Protein AF-A0A2E0XBC1-F1 (afdb_monomer_lite)

Foldseek 3Di:
DDDDDPVVVVVVVVVVVVVVVVVVVVVVVVVLVVVLVVLQVLLVVLVVLLVCVVVDLCADPVRHHPPVVVVVSVVSNVVSVVSNVVSVVSVVVVD

Radius of gyration: 25.31 Å; chains: 1; bounding box: 46×30×75 Å

Secondary structure (DSSP, 8-state):
-PPPPPHHHHHHHHHHHHHHHHHHHHHHHHHHHHHHHHHHHHHHHHHHHHHHGGGS--B-TTSSB-HHHHHHHHHHHHHHHHHHHHHHHHHHTT-

pLDDT: mean 73.15, std 7.99, range [43.66, 83.88]

Structure (mmCIF, N/CA/C/O backbone):
data_AF-A0A2E0XBC1-F1
#
_entry.id   AF-A0A2E0XBC1-F1
#
loop_
_atom_site.group_PDB
_atom_site.id
_atom_site.type_symbol
_atom_site.label_atom_id
_atom_site.label_alt_id
_atom_site.label_comp_id
_atom_site.label_asym_id
_atom_site.label_entity_id
_atom_site.label_seq_id
_atom_site.pdbx_PDB_ins_code
_atom_site.Cartn_x
_atom_site.Cartn_y
_atom_site.Cartn_z
_atom_site.occupancy
_atom_site.B_iso_or_equiv
_atom_site.auth_seq_id
_atom_site.auth_comp_id
_atom_site.auth_asym_id
_atom_site.auth_atom_id
_atom_site.pdbx_PDB_model_num
ATOM 1 N N . MET A 1 1 ? -9.125 -21.948 52.703 1.00 46.75 1 MET A N 1
ATOM 2 C CA . MET A 1 1 ? -10.521 -21.546 52.442 1.00 46.75 1 MET A CA 1
ATOM 3 C C . MET A 1 1 ? -10.466 -20.186 51.768 1.00 46.75 1 MET A C 1
ATOM 5 O O . MET A 1 1 ? -10.075 -19.230 52.423 1.00 46.75 1 MET A O 1
ATOM 9 N N . SER A 1 2 ? -10.708 -20.116 50.458 1.00 55.09 2 SER A N 1
ATOM 10 C CA . SER A 1 2 ? -10.693 -18.843 49.727 1.00 55.09 2 SER A CA 1
ATOM 11 C C . SER A 1 2 ? -12.028 -18.142 49.946 1.00 55.09 2 SER A C 1
ATOM 13 O O . SER A 1 2 ? -13.070 -18.711 49.627 1.00 55.09 2 SER A O 1
ATOM 15 N N . ASN A 1 3 ? -11.999 -16.944 50.532 1.00 54.88 3 ASN A N 1
ATOM 16 C CA . ASN A 1 3 ? -13.193 -16.116 50.677 1.00 54.88 3 ASN A CA 1
ATOM 17 C C . ASN A 1 3 ? -13.750 -15.782 49.282 1.00 54.88 3 ASN A C 1
ATOM 19 O O . ASN A 1 3 ? -12.984 -15.300 48.443 1.00 54.88 3 ASN A O 1
ATOM 23 N N . PRO A 1 4 ? -15.044 -16.024 49.011 1.00 60.47 4 PRO A N 1
ATOM 24 C CA . PRO A 1 4 ? -15.659 -15.585 47.769 1.00 60.47 4 PRO A CA 1
ATOM 25 C C . PRO A 1 4 ? -15.674 -14.053 47.727 1.00 60.47 4 PRO A C 1
ATOM 27 O O . PRO A 1 4 ? -16.027 -13.394 48.706 1.00 60.47 4 PRO A O 1
ATOM 30 N N . ILE A 1 5 ? -15.260 -13.489 46.592 1.00 58.94 5 ILE A N 1
ATOM 31 C CA . ILE A 1 5 ? -15.341 -12.049 46.340 1.00 58.94 5 ILE A CA 1
ATOM 32 C C . ILE A 1 5 ? -16.832 -11.667 46.359 1.00 58.94 5 ILE A C 1
ATOM 34 O O . ILE A 1 5 ? -17.618 -12.317 45.664 1.00 58.94 5 ILE A O 1
ATOM 38 N N . PRO A 1 6 ? -17.246 -10.653 47.142 1.00 62.62 6 PRO A N 1
ATOM 39 C CA . PRO A 1 6 ? -18.630 -10.199 47.172 1.00 62.62 6 PRO A CA 1
ATOM 40 C C . PRO A 1 6 ? -19.109 -9.817 45.762 1.00 62.62 6 PRO A C 1
ATOM 42 O O . PRO A 1 6 ? -18.360 -9.158 45.036 1.00 62.62 6 PRO A O 1
ATOM 45 N N . PRO A 1 7 ? -20.337 -10.183 45.359 1.00 63.12 7 PRO A N 1
ATOM 46 C CA . PRO A 1 7 ? -20.843 -9.951 44.003 1.00 63.12 7 PRO A CA 1
ATOM 47 C C . PRO A 1 7 ? -20.856 -8.466 43.597 1.00 63.12 7 PRO A C 1
ATOM 49 O O . PRO A 1 7 ? -20.663 -8.162 42.423 1.00 63.12 7 PRO A O 1
ATOM 52 N N . GLU A 1 8 ? -20.986 -7.538 44.554 1.00 62.75 8 GLU A N 1
ATOM 53 C CA . GLU A 1 8 ? -20.858 -6.091 44.308 1.00 62.75 8 GLU A CA 1
ATOM 54 C C . GLU A 1 8 ? -19.462 -5.688 43.813 1.00 62.75 8 GLU A C 1
ATOM 56 O O . GLU A 1 8 ? -19.346 -4.883 42.891 1.00 62.75 8 GLU A O 1
ATOM 61 N N . ASN A 1 9 ? -18.401 -6.298 44.348 1.00 65.69 9 ASN A N 1
ATOM 62 C CA . ASN A 1 9 ? -17.027 -6.009 43.931 1.00 65.69 9 ASN A CA 1
ATOM 63 C C . ASN A 1 9 ? -16.729 -6.579 42.537 1.00 65.69 9 ASN A C 1
ATOM 65 O O . ASN A 1 9 ? -15.946 -6.002 41.786 1.00 65.69 9 ASN A O 1
ATOM 69 N N . ALA A 1 10 ? -17.360 -7.700 42.175 1.00 68.06 10 ALA A N 1
ATOM 70 C CA . ALA A 1 10 ? -17.231 -8.289 40.844 1.00 68.06 10 ALA A CA 1
ATOM 71 C C . ALA A 1 10 ? -17.960 -7.456 39.775 1.00 68.06 10 ALA A C 1
ATOM 73 O O . ALA A 1 10 ? -17.417 -7.247 38.692 1.00 68.06 10 ALA A O 1
ATOM 74 N N . ALA A 1 11 ? -19.151 -6.937 40.092 1.00 71.19 11 ALA A N 1
ATOM 75 C CA . ALA A 1 11 ? -19.905 -6.055 39.201 1.00 71.19 11 ALA A CA 1
ATOM 76 C C . ALA A 1 11 ? -19.188 -4.711 38.982 1.00 71.19 11 ALA A C 1
ATOM 78 O O . ALA A 1 11 ? -19.032 -4.279 37.843 1.00 71.19 11 ALA A O 1
ATOM 79 N N . GLN A 1 12 ? -18.658 -4.098 40.046 1.00 76.44 12 GLN A N 1
ATOM 80 C CA . GLN A 1 12 ? -17.876 -2.858 39.944 1.00 76.44 12 GLN A CA 1
ATOM 81 C C . GLN A 1 12 ? -16.568 -3.044 39.162 1.00 76.44 12 GLN A C 1
ATOM 83 O O . GLN A 1 12 ? -16.192 -2.179 38.372 1.00 76.44 12 GLN A O 1
ATOM 88 N N . ALA A 1 13 ? -15.880 -4.177 39.340 1.00 75.75 13 ALA A N 1
ATOM 89 C CA . ALA A 1 13 ? -14.681 -4.496 38.567 1.00 75.75 13 ALA A CA 1
ATOM 90 C C . ALA A 1 13 ? -14.991 -4.721 37.076 1.00 75.75 13 ALA A C 1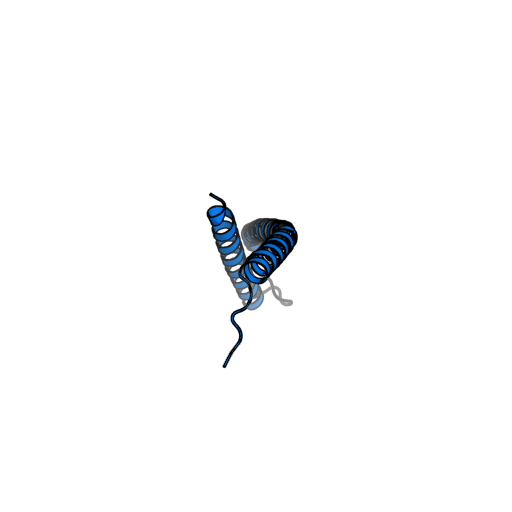
ATOM 92 O O . ALA A 1 13 ? -14.218 -4.295 36.218 1.00 75.75 13 ALA A O 1
ATOM 93 N N . ALA A 1 14 ? -16.125 -5.355 36.760 1.00 76.69 14 ALA A N 1
ATOM 94 C CA . ALA A 1 14 ? -16.579 -5.543 35.385 1.00 76.69 14 ALA A CA 1
ATOM 95 C C . ALA A 1 14 ? -16.952 -4.211 34.713 1.00 76.69 14 ALA A C 1
ATOM 97 O O . ALA A 1 14 ? -16.553 -3.982 33.573 1.00 76.69 14 ALA A O 1
ATOM 98 N N . ASP A 1 15 ? -17.636 -3.311 35.424 1.00 82.25 15 ASP A N 1
ATOM 99 C CA . ASP A 1 15 ? -17.962 -1.971 34.921 1.00 82.25 15 ASP A CA 1
ATOM 100 C C . ASP A 1 15 ? -16.708 -1.118 34.692 1.00 82.25 15 ASP A C 1
ATOM 102 O O . ASP A 1 15 ? -16.592 -0.453 33.662 1.00 82.25 15 ASP A O 1
ATOM 106 N N . ALA A 1 16 ? -15.731 -1.174 35.601 1.00 81.81 16 ALA A N 1
ATOM 107 C CA . ALA A 1 16 ? -14.454 -0.481 35.433 1.00 81.81 16 ALA A CA 1
ATOM 108 C C . ALA A 1 16 ? -13.675 -1.004 34.211 1.00 81.81 16 ALA A C 1
ATOM 110 O O . ALA A 1 16 ? -13.155 -0.213 33.421 1.00 81.81 16 ALA A O 1
ATOM 111 N N . LEU A 1 17 ? -13.648 -2.327 34.007 1.00 79.62 17 LEU A N 1
ATOM 112 C CA . LEU A 1 17 ? -13.032 -2.943 32.831 1.00 79.62 17 LEU A CA 1
ATOM 113 C C . LEU A 1 17 ? -13.767 -2.554 31.539 1.00 79.62 17 LEU A C 1
ATOM 115 O O . LEU A 1 17 ? -13.129 -2.231 30.539 1.00 79.62 17 LEU A O 1
ATOM 119 N N . ALA A 1 18 ? -15.103 -2.542 31.553 1.00 79.38 18 ALA A N 1
ATOM 120 C CA . ALA A 1 18 ? -15.910 -2.129 30.408 1.00 79.38 18 ALA A CA 1
ATOM 121 C C . ALA A 1 18 ? -15.670 -0.656 30.043 1.00 79.38 18 ALA A C 1
ATOM 123 O O . ALA A 1 18 ? -15.522 -0.331 28.864 1.00 79.38 18 ALA A O 1
ATOM 124 N N . GLN A 1 19 ? -15.568 0.230 31.037 1.00 83.38 19 GLN A N 1
ATOM 125 C CA . GLN A 1 19 ? -15.222 1.638 30.828 1.00 83.38 19 GLN A CA 1
ATOM 126 C C . GLN A 1 19 ? -13.810 1.800 30.261 1.00 83.38 19 GLN A C 1
ATOM 128 O O . GLN A 1 19 ? -13.629 2.556 29.305 1.00 83.38 19 GLN A O 1
ATOM 133 N N . GLN A 1 20 ? -12.833 1.051 30.777 1.00 83.00 20 GLN A N 1
ATOM 134 C CA . GLN A 1 20 ? -11.469 1.068 30.255 1.00 83.00 20 GLN A CA 1
ATOM 135 C C . GLN A 1 20 ? -11.424 0.609 28.788 1.00 83.00 20 GLN A C 1
ATOM 137 O O . GLN A 1 20 ? -10.869 1.309 27.943 1.00 83.00 20 GLN A O 1
ATOM 142 N N . LEU A 1 21 ? -12.090 -0.501 28.453 1.00 76.19 21 LEU A N 1
ATOM 143 C CA . LEU A 1 21 ? -12.179 -1.006 27.079 1.00 76.19 21 LEU A CA 1
ATOM 144 C C . LEU A 1 21 ? -12.901 -0.028 26.144 1.00 76.19 21 LEU A C 1
ATOM 146 O O . LEU A 1 21 ? -12.484 0.156 25.000 1.00 76.19 21 LEU A O 1
ATOM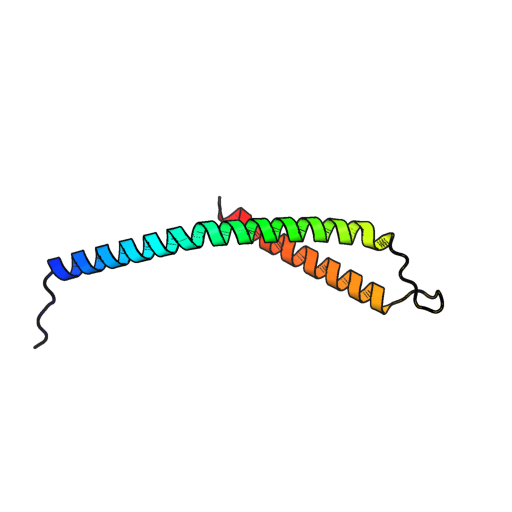 150 N N . LEU A 1 22 ? -13.965 0.632 26.610 1.00 79.69 22 LEU A N 1
ATOM 151 C CA . LEU A 1 22 ? -14.658 1.675 25.848 1.00 79.69 22 LEU A CA 1
ATOM 152 C C . LEU A 1 22 ? -13.749 2.879 25.584 1.00 79.69 22 LEU A C 1
ATOM 154 O O . LEU A 1 22 ? -13.768 3.431 24.481 1.00 79.69 22 LEU A O 1
ATOM 158 N N . GLN A 1 23 ? -12.930 3.266 26.560 1.00 79.50 23 GLN A N 1
ATOM 159 C CA . GLN A 1 23 ? -12.002 4.386 26.454 1.00 79.50 23 GLN A CA 1
ATOM 160 C C . GLN A 1 23 ? -10.817 4.058 25.531 1.00 79.50 23 GLN A C 1
ATOM 162 O O . GLN A 1 23 ? -10.473 4.860 24.656 1.00 79.50 23 GLN A O 1
ATOM 167 N N . GLU A 1 24 ? -10.268 2.848 25.616 1.00 75.69 24 GLU A N 1
ATOM 168 C CA . GLU A 1 24 ? -9.283 2.317 24.666 1.00 75.69 24 GLU A CA 1
ATOM 169 C C . GLU A 1 24 ? -9.870 2.243 23.246 1.00 75.69 24 GLU A C 1
ATOM 171 O O . GLU A 1 24 ? -9.288 2.743 22.285 1.00 75.69 24 GLU A O 1
ATOM 176 N N . CYS A 1 25 ? -11.098 1.747 23.095 1.00 70.81 25 CYS A N 1
ATOM 177 C CA . CYS A 1 25 ? -11.794 1.753 21.808 1.00 70.81 25 CYS A CA 1
ATOM 178 C C . CYS A 1 25 ? -12.013 3.177 21.268 1.00 70.81 25 CYS A C 1
ATOM 180 O O . CYS A 1 25 ? -11.918 3.403 20.059 1.00 70.81 25 CYS A O 1
ATOM 182 N N . SER A 1 26 ? -12.310 4.148 22.137 1.00 74.38 26 SER A N 1
ATOM 183 C CA . SER A 1 26 ? -12.537 5.545 21.743 1.00 74.38 26 SER A CA 1
ATOM 184 C C . SER A 1 26 ? -11.271 6.228 21.217 1.00 74.38 26 SER A C 1
ATOM 186 O O . SER A 1 26 ? -11.359 7.073 20.329 1.00 74.38 26 SER A O 1
ATOM 188 N N . THR A 1 27 ? -10.100 5.820 21.713 1.00 76.25 27 THR A N 1
ATOM 189 C CA . THR A 1 27 ? -8.792 6.346 21.299 1.00 76.25 27 THR A CA 1
ATOM 190 C C . THR A 1 27 ? -8.246 5.627 20.067 1.00 76.25 27 THR A C 1
ATOM 192 O O . THR A 1 27 ? -7.658 6.267 19.195 1.00 76.25 27 THR A O 1
ATOM 195 N N . LEU A 1 28 ? -8.513 4.327 19.923 1.00 70.75 28 LEU A N 1
ATOM 196 C CA . LEU A 1 28 ? -8.105 3.551 18.751 1.00 70.75 28 LEU A CA 1
ATOM 197 C C . LEU A 1 28 ? -8.881 3.942 17.484 1.00 70.75 28 LEU A C 1
ATOM 199 O O . LEU A 1 28 ? -8.275 4.100 16.427 1.00 70.75 28 LEU A O 1
ATOM 203 N N . ARG A 1 29 ? -10.197 4.187 17.570 1.00 76.19 29 ARG A N 1
ATOM 204 C CA . ARG A 1 29 ? -11.039 4.558 16.409 1.00 76.19 29 ARG A CA 1
ATOM 205 C C . ARG A 1 29 ? -10.498 5.719 15.552 1.00 76.19 29 ARG A C 1
ATOM 207 O O . ARG A 1 29 ? -10.452 5.556 14.327 1.00 76.19 29 ARG A O 1
ATOM 214 N N . PRO A 1 30 ? -10.116 6.883 16.115 1.00 77.25 30 PRO A N 1
ATOM 215 C CA . PRO A 1 30 ? -9.570 7.983 15.324 1.00 77.25 30 PRO A CA 1
ATOM 216 C C . PRO A 1 30 ? -8.204 7.641 14.719 1.00 77.25 30 PRO A C 1
ATOM 218 O O . PRO A 1 30 ? -7.961 7.996 13.567 1.00 77.25 30 PRO A O 1
ATOM 221 N N . VAL A 1 31 ? -7.350 6.891 15.425 1.00 77.94 31 VAL A N 1
ATOM 222 C CA . VAL A 1 31 ? -6.058 6.422 14.890 1.00 77.94 31 VAL A CA 1
ATOM 223 C C . VAL A 1 31 ? -6.275 5.490 13.698 1.00 77.94 31 VAL A C 1
ATOM 225 O O . VAL A 1 31 ? -5.684 5.695 12.639 1.00 77.94 31 VAL A O 1
ATOM 228 N N . THR A 1 32 ? -7.191 4.526 13.812 1.00 76.38 32 THR A N 1
ATOM 229 C CA . THR A 1 32 ? -7.562 3.633 12.707 1.00 76.38 32 THR A CA 1
ATOM 230 C C . THR A 1 32 ? -8.113 4.415 11.514 1.00 76.38 32 THR A C 1
ATOM 232 O O . THR A 1 32 ? -7.754 4.129 10.376 1.00 76.38 32 THR A O 1
ATOM 235 N N . ALA A 1 33 ? -8.934 5.445 11.748 1.00 75.38 33 ALA A N 1
ATOM 236 C CA . ALA A 1 33 ? -9.458 6.291 10.676 1.00 75.38 33 ALA A CA 1
ATOM 237 C C . ALA A 1 33 ? -8.353 7.088 9.953 1.00 75.38 33 ALA A C 1
ATOM 239 O O . ALA A 1 33 ? -8.400 7.237 8.730 1.00 75.38 33 ALA A O 1
ATOM 240 N N . VAL A 1 34 ? -7.347 7.581 10.683 1.00 76.19 34 VAL A N 1
ATOM 241 C CA . VAL A 1 34 ? -6.174 8.252 10.098 1.00 76.19 34 VAL A CA 1
ATOM 242 C C . VAL A 1 34 ? -5.343 7.270 9.272 1.00 76.19 34 VAL A C 1
ATOM 244 O O . VAL A 1 34 ? -4.989 7.583 8.136 1.00 76.19 34 VAL A O 1
ATOM 247 N N . LEU A 1 35 ? -5.090 6.066 9.792 1.00 75.69 35 LEU A N 1
ATOM 248 C CA . LEU A 1 35 ? -4.369 5.017 9.068 1.00 75.69 35 LEU A CA 1
ATOM 249 C C . LEU A 1 35 ? -5.090 4.619 7.775 1.00 75.69 35 LEU A C 1
ATOM 251 O O . LEU A 1 35 ? -4.458 4.563 6.725 1.00 75.69 35 LEU A O 1
ATOM 255 N N . GLN A 1 36 ? -6.411 4.434 7.818 1.00 74.88 36 GLN A N 1
ATOM 256 C CA . GLN A 1 36 ? -7.222 4.142 6.631 1.00 74.88 36 GLN A CA 1
ATOM 257 C C . GLN A 1 36 ? -7.129 5.253 5.576 1.00 74.88 36 GLN A C 1
ATOM 259 O O . GLN A 1 36 ? -6.951 4.965 4.393 1.00 74.88 36 GLN A O 1
ATOM 264 N N . ARG A 1 37 ? -7.215 6.529 5.984 1.00 76.88 37 ARG A N 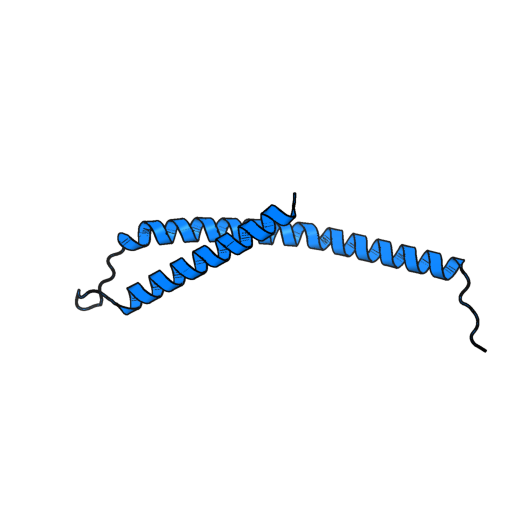1
ATOM 265 C CA . ARG A 1 37 ? -7.069 7.672 5.064 1.00 76.88 37 ARG A CA 1
ATOM 266 C C . ARG A 1 37 ? -5.679 7.727 4.438 1.00 76.88 37 ARG A C 1
ATOM 268 O O . ARG A 1 37 ? -5.571 7.946 3.235 1.00 76.88 37 ARG A O 1
ATOM 275 N N . ASN A 1 38 ? -4.636 7.510 5.234 1.00 77.44 38 ASN A N 1
ATOM 276 C CA . ASN A 1 38 ? -3.262 7.504 4.741 1.00 77.44 38 ASN A CA 1
ATOM 277 C C . ASN A 1 38 ? -3.026 6.345 3.768 1.00 77.44 38 ASN A C 1
ATOM 279 O O . ASN A 1 38 ? -2.469 6.571 2.702 1.00 77.44 38 ASN A O 1
ATOM 283 N N . LEU A 1 39 ? -3.507 5.139 4.079 1.00 77.75 39 LEU A N 1
ATOM 284 C CA . LEU A 1 39 ? -3.408 3.983 3.183 1.00 77.75 39 LEU A CA 1
ATOM 285 C C . LEU A 1 39 ? -4.136 4.220 1.855 1.00 77.75 39 LEU A C 1
ATOM 287 O O . LEU A 1 39 ? -3.569 3.945 0.801 1.00 77.75 39 LEU A O 1
ATOM 291 N N . ALA A 1 40 ? -5.347 4.784 1.892 1.00 75.19 40 ALA A N 1
ATOM 292 C CA . ALA A 1 40 ? -6.097 5.125 0.683 1.00 75.19 40 ALA A CA 1
ATOM 293 C C . ALA A 1 40 ? -5.363 6.168 -0.178 1.00 75.19 40 ALA A C 1
ATOM 295 O O . ALA A 1 40 ? -5.241 5.991 -1.386 1.00 75.19 40 ALA A O 1
ATOM 296 N N . ARG A 1 41 ? -4.818 7.221 0.445 1.00 78.12 41 ARG A N 1
ATOM 297 C CA . ARG A 1 41 ? -4.044 8.250 -0.262 1.00 78.12 41 ARG A CA 1
ATOM 298 C C . ARG A 1 41 ? -2.749 7.693 -0.854 1.00 78.12 41 ARG A C 1
ATOM 300 O O . ARG A 1 41 ? -2.394 8.042 -1.974 1.00 78.12 41 ARG A O 1
ATOM 307 N N . THR A 1 42 ? -2.045 6.833 -0.117 1.00 77.31 42 THR A N 1
ATOM 308 C C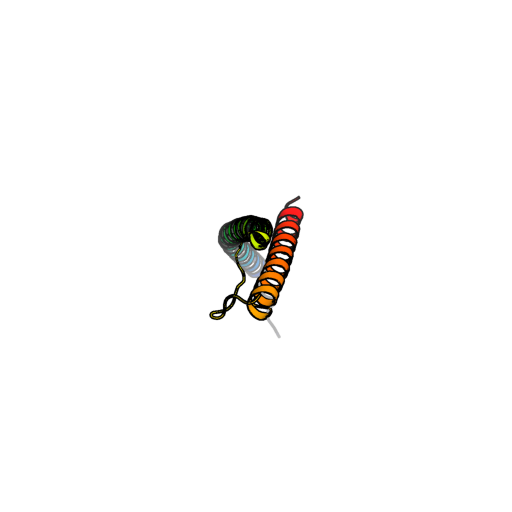A . THR A 1 42 ? -0.837 6.165 -0.613 1.00 77.31 42 THR A CA 1
ATOM 309 C C . THR A 1 42 ? -1.165 5.292 -1.813 1.00 77.31 42 THR A C 1
ATOM 311 O O . THR A 1 42 ? -0.463 5.392 -2.808 1.00 77.31 42 THR A O 1
ATOM 314 N N . ALA A 1 43 ? -2.244 4.505 -1.757 1.00 74.50 43 ALA A N 1
ATOM 315 C CA . ALA A 1 43 ? -2.704 3.693 -2.881 1.00 74.50 43 ALA A CA 1
ATOM 316 C C . ALA A 1 43 ? -2.987 4.534 -4.137 1.00 74.50 43 ALA A C 1
ATOM 318 O O . ALA A 1 43 ? -2.514 4.197 -5.217 1.00 74.50 43 ALA A O 1
ATOM 319 N N . GLU A 1 44 ? -3.689 5.657 -3.985 1.00 76.81 44 GLU A N 1
ATOM 320 C CA . GLU A 1 44 ? -4.032 6.559 -5.090 1.00 76.81 44 GLU A CA 1
ATOM 321 C C . GLU A 1 44 ? -2.785 7.195 -5.731 1.00 76.81 44 GLU A C 1
ATOM 323 O O . GLU A 1 44 ? -2.627 7.174 -6.950 1.00 76.81 44 GLU A O 1
ATOM 328 N N . LEU A 1 45 ? -1.846 7.691 -4.916 1.00 74.62 45 LEU A N 1
ATOM 329 C CA . LEU A 1 45 ? -0.562 8.214 -5.402 1.00 74.62 45 LEU A CA 1
ATOM 330 C C . LEU A 1 45 ? 0.261 7.132 -6.104 1.00 74.62 45 LEU A C 1
ATOM 332 O O . LEU A 1 45 ? 0.881 7.370 -7.134 1.00 74.62 45 LEU A O 1
ATOM 336 N N . SER A 1 46 ? 0.251 5.931 -5.548 1.00 70.56 46 SER A N 1
ATOM 337 C CA . SER A 1 46 ? 0.924 4.766 -6.092 1.00 70.56 46 SER A CA 1
ATOM 338 C C . SER A 1 46 ? 0.374 4.344 -7.462 1.00 70.56 46 SER A C 1
ATOM 340 O O . SER A 1 46 ? 1.157 4.028 -8.357 1.00 70.56 46 SER A O 1
ATOM 342 N N . GLU A 1 47 ? -0.947 4.370 -7.651 1.00 72.75 47 GLU A N 1
ATOM 343 C CA . GLU A 1 47 ? -1.589 4.127 -8.949 1.00 72.75 47 GLU A CA 1
ATOM 344 C C . GLU A 1 47 ? -1.248 5.227 -9.963 1.00 72.75 47 GLU A C 1
ATOM 346 O O . GLU A 1 47 ? -0.935 4.921 -11.114 1.00 72.75 47 GLU A O 1
ATOM 351 N N . GLN A 1 48 ? -1.225 6.494 -9.536 1.00 76.00 48 GLN A N 1
ATOM 352 C CA . GLN A 1 48 ? -0.809 7.611 -10.390 1.00 76.00 48 GLN A CA 1
ATOM 353 C C . GLN A 1 48 ? 0.646 7.465 -10.848 1.00 76.00 48 GLN A C 1
ATOM 355 O O . GLN A 1 48 ? 0.925 7.604 -12.037 1.00 76.00 48 GLN A O 1
ATOM 360 N N . VAL A 1 49 ? 1.565 7.130 -9.938 1.00 72.12 49 VAL A N 1
ATOM 361 C CA . VAL A 1 49 ? 2.975 6.879 -10.275 1.00 72.12 49 VAL A CA 1
ATOM 362 C C . VAL A 1 49 ? 3.101 5.705 -11.246 1.00 72.12 49 VAL A C 1
ATOM 364 O O . VAL A 1 49 ? 3.804 5.824 -12.244 1.00 72.12 49 VAL A O 1
ATOM 367 N N . ALA A 1 50 ? 2.393 4.598 -11.003 1.00 70.75 50 ALA A N 1
ATOM 368 C CA . ALA A 1 50 ? 2.403 3.442 -11.899 1.00 70.75 50 ALA A CA 1
ATOM 369 C C . ALA A 1 50 ? 1.887 3.786 -13.308 1.00 70.75 50 ALA A C 1
ATOM 371 O O . ALA A 1 50 ? 2.437 3.301 -14.294 1.00 70.75 50 ALA A O 1
ATOM 372 N N . ALA A 1 51 ? 0.868 4.644 -13.414 1.00 74.12 51 ALA A N 1
ATOM 373 C CA . ALA A 1 51 ? 0.319 5.081 -14.697 1.00 74.12 51 ALA A CA 1
ATOM 374 C C . ALA A 1 51 ? 1.309 5.923 -15.521 1.00 74.12 51 ALA A C 1
ATOM 376 O O . ALA A 1 51 ? 1.330 5.801 -16.741 1.00 74.12 51 ALA A O 1
ATOM 377 N N . HIS A 1 52 ? 2.149 6.729 -14.864 1.00 70.12 52 HIS A N 1
ATOM 378 C CA . HIS A 1 52 ? 3.132 7.606 -15.520 1.00 70.12 52 HIS A CA 1
ATOM 379 C C . HIS A 1 52 ? 4.522 6.964 -15.634 1.00 70.12 52 HIS A C 1
ATOM 381 O O . HIS A 1 52 ? 5.441 7.544 -16.206 1.00 70.12 52 HIS A O 1
ATOM 387 N N . ALA A 1 53 ? 4.702 5.756 -15.098 1.00 69.00 53 ALA A N 1
ATOM 388 C CA . ALA A 1 53 ? 5.989 5.075 -15.090 1.00 69.00 53 ALA A CA 1
ATOM 389 C C . ALA A 1 53 ? 6.509 4.741 -16.499 1.00 69.00 53 ALA A C 1
ATOM 391 O O . ALA A 1 53 ? 7.718 4.661 -16.696 1.00 69.00 53 ALA A O 1
ATOM 392 N N . LEU A 1 54 ? 5.607 4.568 -17.472 1.00 66.00 54 LEU A N 1
ATOM 393 C CA . LEU A 1 54 ? 5.950 4.320 -18.877 1.00 66.00 54 LEU A CA 1
ATOM 394 C C . LEU A 1 54 ? 6.467 5.574 -19.600 1.00 66.00 54 LEU A C 1
ATOM 396 O O . LEU A 1 54 ? 7.138 5.441 -20.621 1.00 66.00 54 LEU A O 1
ATOM 400 N N . ASP A 1 55 ? 6.193 6.763 -19.059 1.00 73.12 55 ASP A N 1
ATOM 401 C CA . ASP A 1 55 ? 6.654 8.040 -19.612 1.00 73.12 55 ASP A CA 1
ATOM 402 C C . ASP A 1 55 ? 8.019 8.458 -19.047 1.00 73.12 55 ASP A C 1
ATOM 404 O O . ASP A 1 55 ? 8.638 9.407 -19.537 1.00 73.12 55 ASP A O 1
ATOM 408 N N . TRP A 1 56 ? 8.511 7.771 -18.010 1.00 70.94 56 TRP A N 1
ATOM 409 C CA . TRP A 1 56 ? 9.819 8.075 -17.448 1.00 70.94 56 TRP A CA 1
ATOM 410 C C . TRP A 1 56 ? 10.921 7.608 -18.406 1.00 70.94 56 TRP A C 1
ATOM 412 O O . TRP A 1 56 ? 10.964 6.427 -18.756 1.00 70.94 56 TRP A O 1
ATOM 422 N N . PRO A 1 57 ? 11.862 8.481 -18.810 1.00 67.94 57 PRO A N 1
ATOM 423 C CA . PRO A 1 57 ? 13.065 8.034 -19.495 1.00 67.94 57 PRO A CA 1
ATOM 424 C C . PRO A 1 57 ? 13.922 7.220 -18.524 1.00 67.94 57 PRO A C 1
ATOM 426 O O . PRO A 1 57 ? 14.697 7.766 -17.740 1.00 67.94 57 PRO A O 1
ATOM 429 N N . VAL A 1 58 ? 13.767 5.898 -18.565 1.00 72.56 58 VAL A N 1
ATOM 430 C CA . VAL A 1 58 ? 14.571 4.962 -17.779 1.00 72.56 58 VAL A CA 1
ATOM 431 C C . VAL A 1 58 ? 15.829 4.618 -18.570 1.00 72.56 58 VAL A C 1
ATOM 433 O O . VAL A 1 58 ? 15.939 3.553 -19.178 1.00 72.56 58 VAL A O 1
ATOM 436 N N . VAL A 1 59 ? 16.750 5.578 -18.620 1.00 78.06 59 VAL A N 1
ATOM 437 C CA . VAL A 1 59 ? 18.053 5.420 -19.266 1.00 78.06 59 VAL A CA 1
ATOM 438 C C . VAL A 1 59 ? 19.184 5.580 -18.257 1.00 78.06 59 VAL A C 1
ATOM 440 O O . VAL A 1 59 ? 19.119 6.426 -17.365 1.00 78.06 59 VAL A O 1
ATOM 443 N N . ASP A 1 60 ? 20.213 4.753 -18.395 1.00 75.81 60 ASP A N 1
ATOM 444 C CA . ASP A 1 60 ? 21.432 4.809 -17.606 1.00 75.81 60 ASP A CA 1
ATOM 445 C C . ASP A 1 60 ? 22.287 6.031 -17.994 1.00 75.81 60 ASP A C 1
ATOM 447 O O . ASP A 1 60 ? 21.976 6.806 -18.903 1.00 75.81 60 ASP A O 1
ATOM 451 N N . HIS A 1 61 ? 23.414 6.213 -17.307 1.00 74.44 61 HIS A N 1
ATOM 452 C CA . HIS A 1 61 ? 24.333 7.326 -17.568 1.00 74.44 61 HIS A CA 1
ATOM 453 C C . HIS A 1 61 ? 25.019 7.264 -18.949 1.00 74.44 61 HIS A C 1
ATOM 455 O O . HIS A 1 61 ? 25.676 8.229 -19.339 1.00 74.44 61 HIS A O 1
ATOM 461 N N . ALA A 1 62 ? 24.876 6.155 -19.681 1.00 81.62 62 ALA A N 1
ATOM 462 C CA . ALA A 1 62 ? 25.353 5.962 -21.046 1.00 81.62 62 ALA A CA 1
ATOM 463 C C . ALA A 1 62 ? 24.231 6.119 -22.097 1.00 81.62 62 ALA A C 1
ATOM 465 O O . ALA A 1 62 ? 24.499 6.010 -23.294 1.00 81.62 62 ALA A O 1
ATOM 466 N N . GLY A 1 63 ? 22.994 6.405 -21.672 1.00 76.00 63 GLY A N 1
ATOM 467 C CA . GLY A 1 63 ? 21.829 6.553 -22.545 1.00 76.00 63 GLY A CA 1
ATOM 468 C C . GLY A 1 63 ? 21.199 5.227 -22.985 1.00 76.00 63 GLY A C 1
ATOM 469 O O . GLY A 1 63 ? 20.323 5.235 -23.851 1.00 76.00 63 GLY A O 1
ATOM 470 N N . ALA A 1 64 ? 21.628 4.097 -22.418 1.00 81.44 64 ALA A N 1
ATOM 471 C CA . ALA A 1 64 ? 21.013 2.794 -22.640 1.00 81.44 64 ALA A CA 1
ATOM 472 C C . ALA A 1 64 ? 19.860 2.570 -21.657 1.00 81.44 64 ALA A C 1
ATOM 474 O O . ALA A 1 64 ? 19.785 3.204 -20.616 1.00 81.44 64 ALA A O 1
ATOM 475 N N . LEU A 1 65 ? 18.943 1.662 -21.980 1.00 79.25 65 LEU A N 1
ATOM 476 C CA . LEU A 1 65 ? 17.799 1.341 -21.124 1.00 79.25 65 LEU A CA 1
ATOM 477 C C . LEU A 1 65 ? 18.268 0.755 -19.777 1.00 79.25 65 LEU A C 1
ATOM 479 O O . LEU A 1 65 ? 18.904 -0.300 -19.754 1.00 79.25 65 LEU A O 1
ATOM 483 N N . ASP A 1 66 ? 17.931 1.415 -18.664 1.00 83.88 66 ASP A N 1
ATOM 484 C CA . ASP A 1 66 ? 18.313 0.964 -17.320 1.00 83.88 66 ASP A CA 1
ATOM 485 C C . ASP A 1 66 ? 17.336 -0.113 -16.819 1.00 83.88 66 ASP A C 1
ATOM 487 O O . ASP A 1 66 ? 16.243 0.146 -16.304 1.00 83.88 66 ASP A O 1
ATOM 491 N N . GLY A 1 67 ? 17.745 -1.371 -16.984 1.00 79.19 67 GLY A N 1
ATOM 492 C CA . GLY A 1 67 ? 16.955 -2.526 -16.570 1.00 79.19 67 GLY A CA 1
ATOM 493 C C . GLY A 1 67 ? 16.733 -2.634 -15.058 1.00 79.19 67 GLY A C 1
ATOM 494 O O . GLY A 1 67 ? 15.755 -3.256 -14.640 1.00 79.19 67 GLY A O 1
ATOM 495 N N . ASP A 1 68 ? 17.593 -2.049 -14.223 1.00 80.75 68 ASP A N 1
ATOM 496 C CA . ASP A 1 68 ? 17.439 -2.108 -12.768 1.00 80.75 68 ASP A CA 1
ATOM 497 C C . ASP A 1 68 ? 16.463 -1.045 -12.269 1.00 80.75 68 ASP A C 1
ATOM 499 O O . ASP A 1 68 ? 15.621 -1.340 -11.413 1.00 80.75 68 ASP A O 1
ATOM 503 N N . ALA A 1 69 ? 16.474 0.139 -12.877 1.00 78.25 69 ALA A N 1
ATOM 504 C CA . ALA A 1 69 ? 15.441 1.140 -12.653 1.00 78.25 69 ALA A CA 1
ATOM 505 C C . ALA A 1 69 ? 14.053 0.643 -13.106 1.00 78.25 69 ALA A C 1
ATOM 507 O O . ALA A 1 69 ? 13.074 0.834 -12.380 1.00 78.25 69 ALA A O 1
ATOM 508 N N . LEU A 1 70 ? 13.955 -0.105 -14.214 1.00 79.56 70 LEU A N 1
ATOM 509 C CA . LEU A 1 70 ? 12.698 -0.758 -14.616 1.00 79.56 70 LEU A CA 1
ATOM 510 C C . LEU A 1 70 ? 12.205 -1.794 -13.592 1.00 79.56 70 LEU A C 1
ATOM 512 O O . LEU A 1 70 ? 11.022 -1.814 -13.251 1.00 79.56 70 LEU A O 1
ATOM 516 N N . LYS A 1 71 ? 13.095 -2.638 -13.055 1.00 81.69 71 LYS A N 1
ATOM 517 C CA . LYS A 1 71 ? 12.733 -3.595 -11.989 1.00 81.69 71 LYS A CA 1
ATOM 518 C C . LYS A 1 71 ? 12.297 -2.887 -10.707 1.00 81.69 71 LYS A C 1
ATOM 520 O O . LYS A 1 71 ? 11.419 -3.381 -10.001 1.00 81.69 71 LYS A O 1
ATOM 525 N N . LEU A 1 72 ? 12.928 -1.761 -10.373 1.00 79.38 72 LEU A N 1
ATOM 526 C CA . LEU A 1 72 ? 12.559 -0.958 -9.211 1.00 79.38 72 LEU A CA 1
ATOM 527 C C . LEU A 1 72 ? 11.155 -0.361 -9.386 1.00 79.38 72 LEU A C 1
ATOM 529 O O . LEU A 1 72 ? 10.336 -0.448 -8.471 1.00 79.38 72 LEU A O 1
ATOM 533 N N . ILE A 1 73 ? 10.854 0.161 -10.576 1.00 77.88 73 ILE A N 1
ATOM 534 C CA . ILE A 1 73 ? 9.521 0.645 -10.951 1.00 77.88 73 ILE A CA 1
ATOM 535 C C . ILE A 1 73 ? 8.475 -0.472 -10.845 1.00 77.88 73 ILE A C 1
ATOM 537 O O . ILE A 1 73 ? 7.432 -0.265 -10.223 1.00 77.88 73 ILE A O 1
ATOM 541 N N . ASP A 1 74 ? 8.751 -1.665 -11.381 1.00 81.50 74 ASP A N 1
ATOM 542 C CA . ASP A 1 74 ? 7.829 -2.806 -1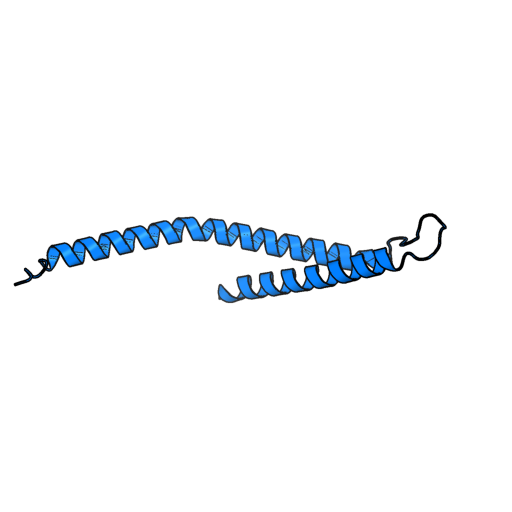1.293 1.00 81.50 74 ASP A CA 1
ATOM 543 C C . ASP A 1 74 ? 7.546 -3.195 -9.831 1.00 81.50 74 ASP A C 1
ATOM 545 O O . ASP A 1 74 ? 6.389 -3.330 -9.427 1.00 81.50 74 ASP A O 1
ATOM 549 N N . LYS A 1 75 ? 8.582 -3.252 -8.981 1.00 81.31 75 LYS A N 1
ATOM 550 C CA . LYS A 1 75 ? 8.415 -3.490 -7.536 1.00 81.31 75 LYS A CA 1
ATOM 551 C C . LYS A 1 75 ? 7.549 -2.428 -6.862 1.00 81.31 75 LYS A C 1
ATOM 553 O O . LYS A 1 75 ? 6.691 -2.769 -6.047 1.00 81.31 75 LYS A O 1
ATOM 558 N N . HIS A 1 76 ? 7.736 -1.153 -7.200 1.00 75.94 76 HIS A N 1
ATOM 559 C CA . HIS A 1 76 ? 6.892 -0.080 -6.677 1.00 75.94 76 HIS A CA 1
ATOM 560 C C . HIS A 1 76 ? 5.437 -0.221 -7.135 1.00 75.94 76 HIS A C 1
ATOM 562 O O . HIS A 1 76 ? 4.533 -0.043 -6.319 1.00 75.94 76 HIS A O 1
ATOM 568 N N . CYS A 1 77 ? 5.198 -0.624 -8.385 1.00 75.19 77 CYS A N 1
ATOM 569 C CA . CYS A 1 77 ? 3.859 -0.905 -8.906 1.00 75.19 77 CYS A CA 1
ATOM 570 C C . CYS A 1 77 ? 3.197 -2.114 -8.221 1.00 75.19 77 CYS A C 1
ATOM 572 O O . CYS A 1 77 ? 1.980 -2.142 -8.030 1.00 75.19 77 CYS A O 1
ATOM 574 N N . GLN A 1 78 ? 3.969 -3.127 -7.831 1.00 81.38 78 GLN A N 1
ATOM 575 C CA . GLN A 1 78 ? 3.456 -4.268 -7.068 1.00 81.38 78 GLN A CA 1
ATOM 576 C C . GLN A 1 78 ? 3.097 -3.871 -5.6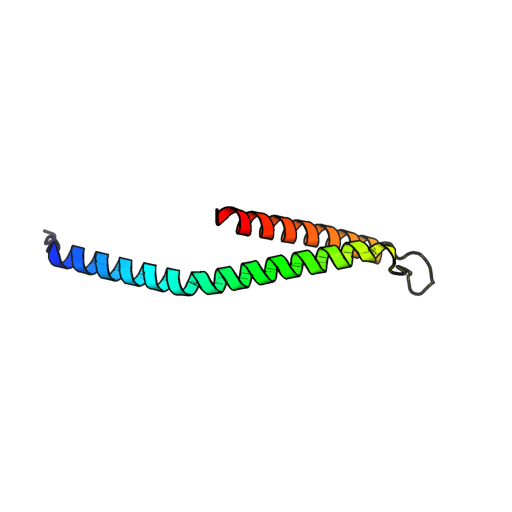30 1.00 81.38 78 GLN A C 1
ATOM 578 O O . GLN A 1 78 ? 2.004 -4.191 -5.160 1.00 81.38 78 GLN A O 1
ATOM 583 N N . LEU A 1 79 ? 3.970 -3.118 -4.954 1.00 78.62 79 LEU A N 1
ATOM 584 C CA . LEU A 1 79 ? 3.728 -2.617 -3.598 1.00 78.62 79 LEU A CA 1
ATOM 585 C C . LEU A 1 79 ? 2.501 -1.693 -3.548 1.00 78.62 79 LEU A C 1
ATOM 587 O O . LEU A 1 79 ? 1.642 -1.837 -2.681 1.00 78.62 79 LEU A O 1
ATOM 591 N N . ALA A 1 80 ? 2.389 -0.796 -4.527 1.00 73.19 80 ALA A N 1
ATOM 592 C CA . ALA A 1 80 ? 1.227 0.047 -4.788 1.00 73.19 80 ALA A CA 1
ATOM 593 C C . ALA A 1 80 ? -0.090 -0.745 -4.773 1.00 73.19 80 ALA A C 1
ATOM 595 O O . ALA A 1 80 ? -1.012 -0.433 -4.016 1.00 73.19 80 ALA A O 1
ATOM 596 N N . LYS A 1 81 ? -0.153 -1.817 -5.573 1.00 72.75 81 LYS A N 1
ATOM 597 C CA . LYS A 1 81 ? -1.329 -2.693 -5.680 1.00 72.75 81 LYS A CA 1
ATOM 598 C C . LYS A 1 81 ? -1.637 -3.415 -4.368 1.00 72.75 81 LYS A C 1
ATOM 600 O O . LYS A 1 81 ? -2.805 -3.544 -4.008 1.00 72.75 81 LYS A O 1
ATOM 605 N N . GLN A 1 82 ? -0.617 -3.863 -3.636 1.00 80.06 82 GLN A N 1
ATOM 606 C CA . GLN A 1 82 ? -0.801 -4.502 -2.328 1.00 80.06 82 GLN A CA 1
ATOM 607 C C . GLN A 1 82 ? -1.392 -3.527 -1.304 1.00 80.06 82 GLN A C 1
ATOM 609 O O . GLN A 1 82 ? -2.359 -3.868 -0.625 1.00 80.06 82 GLN A O 1
ATOM 614 N N . ILE A 1 83 ? -0.874 -2.297 -1.238 1.00 75.50 83 ILE A N 1
ATOM 615 C CA . ILE A 1 83 ? -1.396 -1.247 -0.352 1.00 75.50 83 ILE A CA 1
ATOM 616 C C . ILE A 1 83 ? -2.843 -0.905 -0.720 1.00 75.50 83 ILE A C 1
ATOM 618 O O . ILE A 1 83 ? -3.693 -0.841 0.167 1.00 75.50 83 ILE A O 1
ATOM 622 N N . ALA A 1 84 ? -3.149 -0.753 -2.013 1.00 71.12 84 ALA A N 1
ATOM 623 C CA . ALA A 1 84 ? -4.511 -0.524 -2.496 1.00 71.12 84 ALA A CA 1
ATOM 624 C C . ALA A 1 84 ? -5.470 -1.660 -2.101 1.00 71.12 84 ALA A C 1
ATOM 626 O O . ALA A 1 84 ? -6.593 -1.407 -1.659 1.00 71.12 84 ALA A O 1
ATOM 627 N N . SER A 1 85 ? -5.016 -2.913 -2.201 1.00 74.38 85 SER A N 1
ATOM 628 C CA . SER A 1 85 ? -5.785 -4.089 -1.785 1.00 74.38 85 SER A CA 1
ATOM 629 C C . SER A 1 85 ? -6.067 -4.088 -0.282 1.00 74.38 85 SER A C 1
ATOM 631 O O . SER A 1 85 ? -7.210 -4.286 0.125 1.00 74.38 85 SER A O 1
ATOM 633 N N . VAL A 1 86 ? -5.054 -3.827 0.551 1.00 73.00 86 VAL A N 1
ATOM 634 C CA . VAL A 1 86 ? -5.213 -3.734 2.013 1.00 73.00 86 VAL A CA 1
ATOM 635 C C . VAL A 1 86 ? -6.146 -2.580 2.385 1.00 73.00 86 VAL A C 1
ATOM 637 O O . VAL A 1 86 ? -7.025 -2.743 3.228 1.00 73.00 86 VAL A O 1
ATOM 640 N N . ALA A 1 87 ? -6.014 -1.429 1.723 1.00 68.62 87 ALA A N 1
ATOM 641 C CA . ALA A 1 87 ? -6.880 -0.276 1.945 1.00 68.62 87 ALA A CA 1
ATOM 642 C C . ALA A 1 87 ? -8.354 -0.567 1.607 1.00 68.62 87 ALA A C 1
ATOM 644 O O . ALA A 1 87 ? -9.235 -0.086 2.321 1.00 68.62 87 ALA A O 1
ATOM 645 N N . ARG A 1 88 ? -8.635 -1.361 0.559 1.00 69.88 88 ARG A N 1
ATOM 646 C CA . ARG A 1 88 ? -10.000 -1.820 0.232 1.00 69.88 88 ARG A CA 1
ATOM 647 C C . ARG A 1 88 ? -10.560 -2.758 1.296 1.00 69.88 88 ARG A C 1
ATOM 649 O O . ARG A 1 88 ? -11.642 -2.485 1.796 1.00 69.88 88 ARG A O 1
ATOM 656 N N . ILE A 1 89 ? -9.802 -3.777 1.709 1.00 73.19 89 ILE A N 1
ATOM 657 C CA . ILE A 1 89 ? -10.229 -4.721 2.762 1.00 73.19 89 ILE A CA 1
ATOM 658 C C . ILE A 1 89 ? -10.591 -3.964 4.048 1.00 73.19 89 ILE A C 1
ATOM 660 O O . ILE A 1 89 ? -11.676 -4.135 4.594 1.00 73.19 89 ILE A O 1
ATOM 664 N N . LEU A 1 90 ? -9.726 -3.041 4.478 1.00 66.25 90 LEU A N 1
ATOM 665 C CA . LEU A 1 90 ? -9.961 -2.225 5.673 1.00 66.25 90 LEU A CA 1
ATOM 666 C C . LEU A 1 90 ? -11.141 -1.249 5.538 1.00 66.25 90 LEU A C 1
ATOM 668 O O . LEU A 1 90 ? -11.619 -0.735 6.552 1.00 66.25 90 LEU A O 1
ATOM 672 N N . ARG A 1 91 ? -11.571 -0.925 4.314 1.00 66.25 91 ARG A N 1
ATOM 673 C CA . ARG A 1 91 ? -12.761 -0.106 4.050 1.00 66.25 91 ARG A CA 1
ATOM 674 C C . ARG A 1 91 ? -14.032 -0.962 4.063 1.00 66.25 91 ARG A C 1
ATOM 676 O O . ARG A 1 91 ? -15.032 -0.490 4.595 1.00 66.25 91 ARG A O 1
ATOM 683 N N . ASP A 1 92 ? -13.980 -2.180 3.528 1.00 61.62 92 ASP A N 1
ATOM 684 C CA . ASP A 1 92 ? -15.133 -3.083 3.411 1.00 61.62 92 ASP A CA 1
ATOM 685 C C . ASP A 1 92 ? -15.544 -3.705 4.758 1.00 61.62 92 ASP A C 1
ATOM 687 O O . ASP A 1 92 ? -16.729 -3.914 4.989 1.00 61.62 92 ASP A O 1
ATOM 691 N N . GLU A 1 93 ? -14.618 -3.881 5.709 1.00 54.38 93 GLU A N 1
ATOM 692 C CA . GLU A 1 93 ? -14.936 -4.300 7.092 1.00 54.38 93 GLU A CA 1
ATOM 693 C C . GLU A 1 93 ? -15.766 -3.273 7.897 1.00 54.38 93 GLU A C 1
ATOM 695 O O . GLU A 1 93 ? -16.116 -3.517 9.053 1.00 54.38 93 GLU A O 1
ATOM 700 N N . ARG A 1 94 ? -16.071 -2.099 7.324 1.00 48.53 94 ARG A N 1
ATOM 701 C CA . ARG A 1 94 ? -16.932 -1.073 7.937 1.00 48.53 94 ARG A CA 1
ATOM 702 C C . ARG A 1 94 ? -18.393 -1.095 7.454 1.00 48.53 94 ARG A C 1
ATOM 704 O O . ARG A 1 94 ? -19.120 -0.169 7.822 1.00 48.53 94 ARG A O 1
ATOM 711 N N . VAL A 1 95 ? -18.810 -2.084 6.652 1.00 43.66 95 VAL A N 1
ATOM 712 C CA . VAL A 1 95 ? -20.217 -2.300 6.238 1.00 43.66 95 VAL A CA 1
ATOM 713 C C . VAL A 1 95 ? -20.906 -3.307 7.149 1.00 43.66 95 VAL A C 1
ATOM 715 O O . VAL A 1 95 ? -20.330 -4.393 7.366 1.00 43.66 95 VAL A O 1
#

Sequence (95 aa):
MSNPIPPENAAQAADALAQQLLQECSTLRPVTAVLQRNLARTAELSEQVAAHALDWPVVDHAGALDGDALKLIDKHCQLAKQIASVARILRDERV